Protein AF-A0A847WGE9-F1 (afdb_monomer)

Mean predicted aligned error: 14.13 Å

pLDDT: mean 73.67, std 16.22, range [32.75, 93.88]

Structure (mmCIF, N/CA/C/O backbone):
data_AF-A0A847WGE9-F1
#
_entry.id   AF-A0A847WGE9-F1
#
loop_
_atom_site.group_PDB
_atom_site.id
_atom_site.type_symbol
_atom_site.label_atom_id
_atom_site.label_alt_id
_atom_site.label_comp_id
_atom_site.label_asym_id
_atom_site.label_entity_id
_atom_site.label_seq_id
_atom_site.pdbx_PDB_ins_code
_atom_site.Cartn_x
_atom_site.Cartn_y
_atom_site.Cartn_z
_atom_site.occupancy
_atom_site.B_iso_or_equiv
_atom_site.auth_seq_id
_atom_site.auth_comp_id
_atom_site.auth_asym_id
_atom_site.auth_atom_id
_atom_site.pdbx_PDB_model_num
ATOM 1 N N . MET A 1 1 ? -26.917 14.094 33.010 1.00 34.62 1 MET A N 1
ATOM 2 C CA . MET A 1 1 ? -27.426 14.517 34.336 1.00 34.62 1 MET A CA 1
ATOM 3 C C . MET A 1 1 ? -27.766 13.307 35.226 1.00 34.62 1 MET A C 1
ATOM 5 O O . MET A 1 1 ? -28.797 13.301 35.874 1.00 34.62 1 MET A O 1
ATOM 9 N N . TRP A 1 2 ? -26.897 12.282 35.271 1.00 32.75 2 TRP A N 1
ATOM 10 C CA . TRP A 1 2 ? -27.102 11.028 36.033 1.00 32.75 2 TRP A CA 1
ATOM 11 C C . TRP A 1 2 ? -25.813 10.541 36.737 1.00 32.75 2 TRP A C 1
ATOM 13 O O . TRP A 1 2 ? -25.664 9.366 37.035 1.00 32.75 2 TRP A O 1
ATOM 23 N N . PHE A 1 3 ? -24.864 11.446 37.014 1.00 40.50 3 PHE A N 1
ATOM 24 C CA . PHE A 1 3 ? -23.544 11.103 37.576 1.00 40.50 3 PHE A CA 1
ATOM 25 C C . PHE A 1 3 ? -23.321 11.543 39.036 1.00 40.50 3 PHE A C 1
ATOM 27 O O . PHE A 1 3 ? -22.218 11.415 39.548 1.00 40.50 3 PHE A O 1
ATOM 34 N N . VAL A 1 4 ? -24.348 12.047 39.732 1.00 46.78 4 VAL A N 1
ATOM 35 C CA . VAL A 1 4 ? -24.177 12.672 41.065 1.00 46.78 4 VAL A CA 1
ATOM 36 C C . VAL A 1 4 ? -24.770 11.846 42.219 1.00 46.78 4 VAL A C 1
ATOM 38 O O . VAL A 1 4 ? -24.495 12.123 43.379 1.00 46.78 4 VAL A O 1
ATOM 41 N N . TYR A 1 5 ? -25.502 10.761 41.955 1.00 42.25 5 TYR A N 1
ATOM 42 C CA . TYR A 1 5 ? -26.147 9.991 43.033 1.00 42.25 5 TYR A CA 1
ATOM 43 C C . TYR A 1 5 ? -25.248 8.963 43.750 1.00 42.25 5 TYR A C 1
ATOM 45 O O . TYR A 1 5 ? -25.695 8.346 44.711 1.00 42.25 5 TYR A O 1
ATOM 53 N N . CYS A 1 6 ? -23.971 8.814 43.374 1.00 44.09 6 CYS A N 1
ATOM 54 C CA . CYS A 1 6 ? -23.029 7.908 44.058 1.00 44.09 6 CYS A CA 1
ATOM 55 C C . CYS A 1 6 ? -22.244 8.586 45.203 1.00 44.09 6 CYS A C 1
ATOM 57 O O . CYS A 1 6 ? -21.133 8.187 45.536 1.00 44.09 6 CYS A O 1
ATOM 59 N N . CYS A 1 7 ? -22.802 9.645 45.792 1.00 41.59 7 CYS A N 1
ATOM 60 C CA . CYS A 1 7 ? -22.262 10.274 46.996 1.00 41.59 7 CYS A CA 1
ATOM 61 C C . CYS A 1 7 ? -23.407 10.710 47.924 1.00 41.59 7 CYS A C 1
ATOM 63 O O . CYS A 1 7 ? -23.486 11.862 48.342 1.00 41.59 7 CYS A O 1
ATOM 65 N N . LEU A 1 8 ? -24.348 9.798 48.209 1.00 43.97 8 LEU A N 1
ATOM 66 C CA . LEU A 1 8 ? -25.274 9.990 49.325 1.00 43.97 8 LEU A CA 1
ATOM 67 C C . LEU A 1 8 ? -24.619 9.490 50.626 1.00 43.97 8 LEU A C 1
ATOM 69 O O . LEU A 1 8 ? -24.207 8.329 50.694 1.00 43.97 8 LEU A O 1
ATOM 73 N N . PRO A 1 9 ? -24.525 10.332 51.667 1.00 62.38 9 PRO A N 1
ATOM 74 C CA . PRO A 1 9 ? -23.943 9.962 52.945 1.00 62.38 9 PRO A CA 1
ATOM 75 C C . PRO A 1 9 ? -25.013 9.321 53.837 1.00 62.38 9 PRO A C 1
ATOM 77 O O . PRO A 1 9 ? -26.055 9.924 54.053 1.00 62.38 9 PRO A O 1
ATOM 80 N N . SER A 1 10 ? -24.752 8.137 54.401 1.00 48.19 10 SER A N 1
ATOM 81 C CA . SER A 1 10 ? -25.094 7.814 55.800 1.00 48.19 10 SER A CA 1
ATOM 82 C C . SER A 1 10 ? -24.648 6.392 56.169 1.00 48.19 10 SER A C 1
ATOM 84 O O . SER A 1 10 ? -25.167 5.402 55.659 1.00 48.19 10 SER A O 1
ATOM 86 N N . ARG A 1 11 ? -23.641 6.331 57.052 1.00 53.12 11 ARG A N 1
ATOM 87 C CA . ARG A 1 11 ? -23.425 5.349 58.133 1.00 53.12 11 ARG A CA 1
ATOM 88 C C . ARG A 1 11 ? -24.280 4.062 58.075 1.00 53.12 11 ARG A C 1
ATOM 90 O O . ARG A 1 11 ? -25.406 4.121 58.542 1.00 53.12 11 ARG A O 1
ATOM 97 N N . ALA A 1 12 ? -23.729 2.916 57.632 1.00 52.50 12 ALA A N 1
ATOM 98 C CA . ALA A 1 12 ? -24.041 1.565 58.181 1.00 52.50 12 ALA A CA 1
ATOM 99 C C . ALA A 1 12 ? -23.457 0.349 57.409 1.00 52.50 12 ALA A C 1
ATOM 101 O O . ALA A 1 12 ? -23.959 -0.760 57.566 1.00 52.50 12 ALA A O 1
ATOM 102 N N . TYR A 1 13 ? -22.401 0.474 56.595 1.00 53.75 13 TYR A N 1
ATOM 103 C CA . TYR A 1 13 ? -21.903 -0.683 55.815 1.00 53.75 13 TYR A CA 1
ATOM 104 C C . TYR A 1 13 ? -20.373 -0.764 55.787 1.00 53.75 13 TYR A C 1
ATOM 106 O O . TYR A 1 13 ? -19.748 -0.963 54.749 1.00 53.75 13 TYR A O 1
ATOM 114 N N . GLY A 1 14 ? -19.743 -0.599 56.951 1.00 49.53 14 GLY A N 1
ATOM 115 C CA . GLY A 1 14 ? -18.355 -1.015 57.124 1.00 49.53 14 GLY A CA 1
ATOM 116 C C . GLY A 1 14 ? -18.264 -2.539 57.012 1.00 49.53 14 GLY A C 1
ATOM 117 O O . GLY A 1 14 ? -19.048 -3.243 57.637 1.00 49.53 14 GLY A O 1
ATOM 118 N N . LEU A 1 15 ? -17.281 -3.028 56.252 1.00 54.56 15 LEU A N 1
ATOM 119 C CA . LEU A 1 15 ? -16.762 -4.409 56.231 1.00 54.56 15 LEU A CA 1
ATOM 120 C C . LEU A 1 15 ? -17.293 -5.398 55.176 1.00 54.56 15 LEU A C 1
ATOM 122 O O . LEU A 1 15 ? -16.688 -6.459 55.043 1.00 54.56 15 LEU A O 1
ATOM 126 N N . LYS A 1 16 ? -18.310 -5.089 54.355 1.00 48.12 16 LYS A N 1
ATOM 127 C CA . LYS A 1 16 ? -18.747 -6.015 53.272 1.00 48.12 16 LYS A CA 1
ATOM 128 C C . LYS A 1 16 ? -18.348 -5.636 51.845 1.00 48.12 16 LYS A C 1
ATOM 130 O O . LYS A 1 16 ? -18.595 -6.417 50.936 1.00 48.12 16 LYS A O 1
ATOM 135 N N . THR A 1 17 ? -17.693 -4.502 51.633 1.00 43.50 17 THR A N 1
ATOM 136 C CA . THR A 1 17 ? -17.291 -4.064 50.282 1.00 43.50 17 THR A CA 1
ATOM 137 C C . THR A 1 17 ? -15.825 -4.349 49.952 1.00 43.50 17 THR A C 1
ATOM 139 O O . THR A 1 17 ? -15.445 -4.333 48.785 1.00 43.50 17 THR A O 1
ATOM 142 N N . ALA A 1 18 ? -14.998 -4.677 50.951 1.00 50.50 18 ALA A N 1
ATOM 143 C CA . ALA A 1 18 ? -13.552 -4.811 50.767 1.00 50.50 18 ALA A CA 1
ATOM 144 C C . ALA A 1 18 ? -13.120 -6.081 50.006 1.00 50.50 18 ALA A C 1
ATOM 146 O O . ALA A 1 18 ? -12.036 -6.093 49.435 1.00 50.50 18 ALA A O 1
ATOM 147 N N . LYS A 1 19 ? -13.953 -7.133 49.938 1.00 47.84 19 LYS A N 1
ATOM 148 C CA . LYS A 1 19 ? -13.591 -8.391 49.249 1.00 47.84 19 LYS A CA 1
ATOM 149 C C . LYS A 1 19 ? -13.872 -8.420 47.746 1.00 47.84 19 LYS A C 1
ATOM 151 O O . LYS A 1 19 ? -13.469 -9.364 47.080 1.00 47.84 19 LYS A O 1
ATOM 156 N N . THR A 1 20 ? -14.523 -7.401 47.196 1.00 46.53 20 THR A N 1
ATOM 157 C CA . THR A 1 20 ? -14.719 -7.273 45.739 1.00 46.53 20 THR A CA 1
ATOM 158 C C . THR A 1 20 ? -13.671 -6.385 45.064 1.00 46.53 20 THR A C 1
ATOM 160 O O . THR A 1 20 ? -13.583 -6.387 43.842 1.00 46.53 20 THR A O 1
ATOM 163 N N . CYS A 1 21 ? -12.831 -5.682 45.833 1.00 51.12 21 CYS A N 1
ATOM 164 C CA . CYS A 1 21 ? -11.781 -4.798 45.307 1.00 51.12 2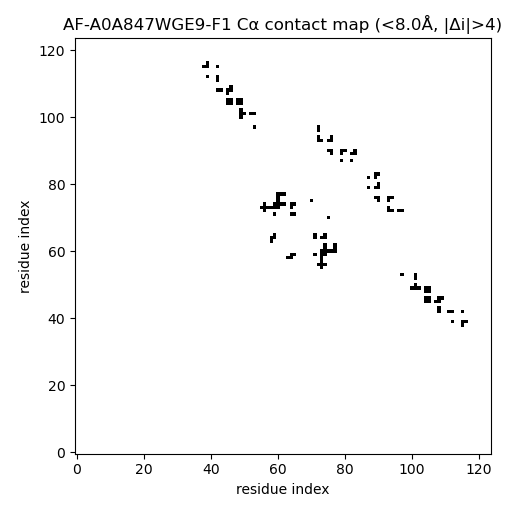1 CYS A CA 1
ATOM 165 C C . CYS A 1 21 ? -10.429 -5.492 45.070 1.00 51.12 21 CYS A C 1
ATOM 167 O O . CYS A 1 21 ? -9.450 -4.823 44.756 1.00 51.12 21 CYS A O 1
ATOM 169 N N . GLU A 1 22 ? -10.360 -6.817 45.212 1.00 51.53 22 GLU A N 1
AT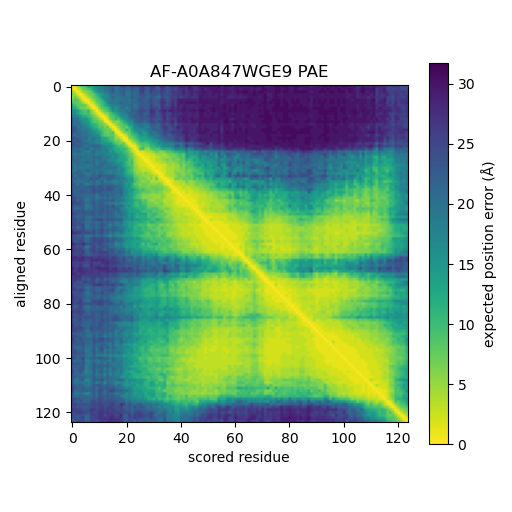OM 170 C CA . GLU A 1 22 ? -9.138 -7.604 44.989 1.00 51.53 22 GLU A CA 1
ATOM 171 C C . GLU A 1 22 ? -9.117 -8.280 43.608 1.00 51.53 22 GLU A C 1
ATOM 173 O O . GLU A 1 22 ? -8.326 -9.175 43.333 1.00 51.53 22 GLU A O 1
ATOM 178 N N . THR A 1 23 ? -9.998 -7.853 42.701 1.00 54.66 23 THR A N 1
ATOM 179 C CA . THR A 1 23 ? -9.882 -8.177 41.278 1.00 54.66 23 THR A CA 1
ATOM 180 C C . THR A 1 23 ? -9.323 -6.954 40.577 1.00 54.66 23 THR A C 1
ATOM 182 O O . THR A 1 23 ? -9.930 -5.888 40.616 1.00 54.66 23 THR A O 1
ATOM 185 N N . SER A 1 24 ? -8.137 -7.112 39.986 1.00 59.09 24 SER A N 1
ATOM 186 C CA . SER A 1 24 ? -7.354 -6.068 39.322 1.00 59.09 24 SER A CA 1
ATOM 187 C C . SER A 1 24 ? -8.243 -5.072 38.567 1.00 59.09 24 SER A C 1
ATOM 189 O O . SER A 1 24 ? -8.747 -5.360 37.481 1.00 59.09 24 SER A O 1
ATOM 191 N N . TYR A 1 25 ? -8.424 -3.878 39.142 1.00 60.31 25 TYR A N 1
ATOM 192 C CA . TYR A 1 25 ? -9.111 -2.758 38.492 1.00 60.31 25 TYR A CA 1
ATOM 193 C C . TYR A 1 25 ? -8.508 -2.480 37.112 1.00 60.31 25 TYR A C 1
ATOM 195 O O . TYR A 1 25 ? -9.230 -2.184 36.164 1.00 60.31 25 TYR A O 1
ATOM 203 N N . CYS A 1 26 ? -7.192 -2.675 36.979 1.00 62.91 26 CYS A N 1
ATOM 204 C CA . CYS A 1 26 ? -6.479 -2.578 35.716 1.00 62.91 26 CYS A CA 1
ATOM 205 C C . CYS A 1 26 ? -6.980 -3.612 34.693 1.00 62.91 26 CYS A C 1
ATOM 207 O O . CYS A 1 26 ? -7.190 -3.262 33.543 1.00 62.91 26 CYS A O 1
ATOM 209 N N . PHE A 1 27 ? -7.272 -4.853 35.098 1.00 71.00 27 PHE A N 1
ATOM 210 C CA . PHE A 1 27 ? -7.797 -5.894 34.204 1.00 71.00 27 PHE A CA 1
ATOM 211 C C . PHE A 1 27 ? -9.228 -5.604 33.727 1.00 71.00 27 PHE A C 1
ATOM 213 O O . PHE A 1 27 ? -9.553 -5.841 32.565 1.00 71.00 27 PHE A O 1
ATOM 220 N N . ILE A 1 28 ? -10.080 -5.052 34.595 1.00 69.81 28 ILE A N 1
ATOM 221 C CA . ILE A 1 28 ? -11.460 -4.680 34.241 1.00 69.81 28 ILE A CA 1
ATOM 222 C C . ILE A 1 28 ? -11.454 -3.475 33.294 1.00 69.81 28 ILE A C 1
ATOM 224 O O . ILE A 1 28 ? -12.121 -3.516 32.263 1.00 69.81 28 ILE A O 1
ATOM 228 N N . ILE A 1 29 ? -10.660 -2.445 33.604 1.00 70.69 29 ILE A N 1
ATOM 229 C CA . ILE A 1 29 ? -10.495 -1.246 32.772 1.00 70.69 29 ILE A CA 1
ATOM 230 C C . ILE A 1 29 ? -9.867 -1.613 31.425 1.00 70.69 29 ILE A C 1
ATOM 232 O O . ILE A 1 29 ? -10.409 -1.237 30.388 1.00 70.69 29 ILE A O 1
ATOM 236 N N . LEU A 1 30 ? -8.788 -2.403 31.416 1.00 74.38 30 LEU A N 1
ATOM 237 C CA . LEU A 1 30 ? -8.157 -2.877 30.186 1.00 74.38 30 LEU A CA 1
ATOM 238 C C . LEU A 1 30 ? -9.138 -3.691 29.356 1.00 74.38 30 LEU A C 1
ATOM 240 O O . LEU A 1 30 ? -9.244 -3.428 28.171 1.00 74.38 30 LEU A O 1
ATOM 244 N N . ARG A 1 31 ? -9.909 -4.615 29.939 1.00 71.88 31 ARG A N 1
ATOM 245 C CA . ARG A 1 31 ? -10.890 -5.409 29.186 1.00 71.88 31 ARG A CA 1
ATOM 246 C C . ARG A 1 31 ? -12.034 -4.559 28.635 1.00 71.88 31 ARG A C 1
ATOM 248 O O . ARG A 1 31 ? -12.447 -4.796 27.503 1.00 71.88 31 ARG A O 1
ATOM 255 N N . HIS A 1 32 ? -12.535 -3.580 29.391 1.00 68.44 32 HIS A N 1
ATOM 256 C CA . HIS A 1 32 ? -13.601 -2.687 28.924 1.00 68.44 32 HIS A CA 1
ATOM 257 C C . HIS A 1 32 ? -13.115 -1.747 27.815 1.00 68.44 32 HIS A C 1
ATOM 259 O O . HIS A 1 32 ? -13.800 -1.584 26.810 1.00 68.44 32 HIS A O 1
ATOM 265 N N . ILE A 1 33 ? -11.921 -1.170 27.968 1.00 67.00 33 ILE A N 1
ATOM 266 C CA . ILE A 1 33 ? -11.327 -0.275 26.971 1.00 67.00 33 ILE A CA 1
ATOM 267 C C . ILE A 1 33 ? -10.882 -1.065 25.735 1.00 67.00 33 ILE A C 1
ATOM 269 O O . ILE A 1 33 ? -11.209 -0.661 24.624 1.00 67.00 33 ILE A O 1
ATOM 273 N N . LEU A 1 34 ? -10.218 -2.215 25.906 1.00 65.00 34 LEU A N 1
ATOM 274 C CA . LEU A 1 34 ? -9.825 -3.095 24.800 1.00 65.00 34 LEU A CA 1
ATOM 275 C C . LEU A 1 34 ? -11.052 -3.533 24.007 1.00 65.00 34 LEU A C 1
ATOM 277 O O . LEU A 1 34 ? -11.095 -3.304 22.809 1.00 65.00 34 LEU A O 1
ATOM 281 N N . THR A 1 35 ? -12.083 -4.085 24.649 1.00 63.88 35 THR A N 1
ATOM 282 C CA . THR A 1 35 ? -13.268 -4.586 23.922 1.00 63.88 35 THR A CA 1
ATOM 283 C C . THR A 1 35 ? -13.979 -3.475 23.140 1.00 63.88 35 THR A C 1
ATOM 285 O O . THR A 1 35 ? -14.531 -3.738 22.079 1.00 63.88 35 THR A O 1
ATOM 288 N N . ASN A 1 36 ? -13.923 -2.229 23.620 1.00 67.81 36 ASN A N 1
ATOM 289 C CA . ASN A 1 36 ? -14.568 -1.091 22.964 1.00 67.81 36 ASN A CA 1
ATOM 290 C C . ASN A 1 36 ? -13.689 -0.437 21.875 1.00 67.81 36 ASN A C 1
ATOM 292 O O . ASN A 1 36 ? -14.209 0.144 20.927 1.00 67.81 36 ASN A O 1
ATOM 296 N N . MET A 1 37 ? -12.357 -0.537 21.977 1.00 72.00 37 MET A N 1
ATOM 297 C CA . MET A 1 37 ? -11.422 0.035 20.995 1.00 72.00 37 MET A CA 1
ATOM 298 C C . MET A 1 37 ? -10.931 -0.964 19.939 1.00 72.00 37 MET A C 1
ATOM 300 O O . MET A 1 37 ? -10.454 -0.534 18.894 1.00 72.00 37 MET A O 1
ATOM 304 N N . ILE A 1 38 ? -11.058 -2.277 20.163 1.00 74.12 38 ILE A N 1
ATOM 305 C CA . ILE A 1 38 ? -10.607 -3.308 19.212 1.00 74.12 38 ILE A CA 1
ATOM 306 C C . ILE A 1 38 ? -11.306 -3.164 17.851 1.00 74.12 38 ILE A C 1
ATOM 308 O O . ILE A 1 38 ? -10.627 -3.275 16.834 1.00 74.12 38 ILE A O 1
ATOM 312 N N . SER A 1 39 ? -12.611 -2.854 17.815 1.00 71.88 39 SER A N 1
ATOM 313 C CA . SER A 1 39 ? -13.335 -2.624 16.550 1.00 71.88 39 SER A CA 1
ATOM 314 C C . SER A 1 39 ? -12.702 -1.514 15.699 1.00 71.88 39 SER A C 1
ATOM 316 O O . SER A 1 39 ? -12.248 -1.812 14.595 1.00 71.88 39 SER A O 1
ATOM 318 N N . PRO A 1 40 ? -12.606 -0.255 16.172 1.00 75.12 40 PRO A N 1
ATOM 319 C CA . PRO A 1 40 ? -12.010 0.814 15.372 1.00 75.12 40 PRO A CA 1
ATOM 320 C C . PRO A 1 40 ? -10.500 0.635 15.143 1.00 75.12 40 PRO A C 1
ATOM 322 O O . PRO A 1 40 ? -10.003 1.032 14.092 1.00 75.12 40 PRO A O 1
ATOM 325 N N . ILE A 1 41 ? -9.761 0.015 16.071 1.00 79.25 41 ILE A N 1
ATOM 326 C CA . ILE A 1 41 ? -8.323 -0.258 15.895 1.00 79.25 41 ILE A CA 1
ATOM 327 C C . ILE A 1 41 ? -8.076 -1.271 14.775 1.00 79.25 41 ILE A C 1
ATOM 329 O O . ILE A 1 41 ? -7.156 -1.069 13.988 1.00 79.25 41 ILE A O 1
ATOM 333 N N . LEU A 1 42 ? -8.879 -2.334 14.673 1.00 75.88 42 LEU A N 1
ATOM 334 C CA . LEU A 1 42 ? -8.743 -3.317 13.593 1.00 75.88 42 LEU A CA 1
ATOM 335 C C . LEU A 1 42 ? -9.001 -2.686 12.225 1.00 75.88 42 LEU A C 1
ATOM 337 O O . LEU A 1 42 ? -8.241 -2.923 11.291 1.00 75.88 42 LEU A O 1
ATOM 341 N N . VAL A 1 43 ? -10.016 -1.827 12.128 1.00 74.81 43 VAL A N 1
ATOM 342 C CA . VAL A 1 43 ? -10.309 -1.064 10.908 1.00 74.81 43 VAL A CA 1
ATOM 343 C C . VAL A 1 43 ? -9.136 -0.153 10.537 1.00 74.81 43 VAL A C 1
ATOM 345 O O . VAL A 1 43 ? -8.636 -0.205 9.413 1.00 74.81 43 VAL A O 1
ATOM 348 N N . LEU A 1 44 ? -8.649 0.650 11.487 1.00 78.44 44 LEU A N 1
ATOM 349 C CA . LEU A 1 44 ? -7.505 1.538 11.264 1.00 78.44 44 LEU A CA 1
ATOM 350 C C . LEU A 1 44 ? -6.254 0.754 10.854 1.00 78.44 44 LEU A C 1
ATOM 352 O O . LEU A 1 44 ? -5.546 1.173 9.943 1.00 78.44 44 LEU A O 1
ATOM 356 N N . ALA A 1 45 ? -6.016 -0.404 11.471 1.00 79.81 45 ALA A N 1
ATOM 357 C CA . ALA A 1 45 ? -4.914 -1.281 11.106 1.00 79.81 45 ALA A CA 1
ATOM 358 C C . ALA A 1 45 ? -5.052 -1.800 9.668 1.00 79.81 45 ALA A C 1
ATOM 360 O O . ALA A 1 45 ? -4.062 -1.808 8.945 1.00 79.81 45 ALA A O 1
ATOM 361 N N . THR A 1 46 ? -6.257 -2.180 9.223 1.00 78.00 46 THR A N 1
ATOM 362 C CA . THR A 1 46 ? -6.480 -2.628 7.834 1.00 78.00 46 THR A CA 1
ATOM 363 C C . THR A 1 46 ? -6.264 -1.520 6.808 1.00 78.00 46 THR A C 1
ATOM 365 O O . THR A 1 46 ? -5.674 -1.776 5.761 1.00 78.00 46 THR A O 1
ATOM 368 N N . LEU A 1 47 ? -6.654 -0.285 7.129 1.00 77.81 47 LEU A N 1
ATOM 369 C CA . LEU A 1 47 ? -6.403 0.881 6.279 1.00 77.81 47 LEU A CA 1
ATOM 370 C C . LEU A 1 47 ? -4.903 1.213 6.186 1.00 77.81 47 LEU A C 1
ATOM 372 O O . LEU A 1 47 ? -4.420 1.644 5.141 1.00 77.81 47 LEU A O 1
ATOM 376 N N . ASP A 1 48 ? -4.137 0.967 7.250 1.00 83.38 48 ASP A N 1
ATOM 377 C CA . ASP A 1 48 ? -2.693 1.233 7.265 1.00 83.38 48 ASP A CA 1
ATOM 378 C C . ASP A 1 48 ? -1.877 0.209 6.449 1.00 83.38 48 ASP A C 1
ATOM 380 O O . ASP A 1 48 ? -0.766 0.505 6.002 1.00 83.38 48 ASP A O 1
ATOM 384 N N . VAL A 1 49 ? -2.437 -0.974 6.161 1.00 86.06 49 VAL A N 1
ATOM 385 C CA . VAL A 1 49 ? -1.770 -2.017 5.355 1.00 86.06 49 VAL A CA 1
ATOM 386 C C . VAL A 1 49 ? -1.349 -1.487 3.982 1.00 86.06 49 VAL A C 1
ATOM 388 O O . VAL A 1 49 ? -0.222 -1.739 3.553 1.00 86.06 49 VAL A O 1
ATOM 391 N N . GLY A 1 50 ? -2.201 -0.709 3.306 1.00 85.06 50 GLY A N 1
ATOM 392 C CA . GLY A 1 50 ? -1.868 -0.119 2.004 1.00 85.06 50 GLY A CA 1
ATOM 393 C C . GLY A 1 50 ? -0.633 0.789 2.073 1.00 85.06 50 GLY A C 1
ATOM 394 O O . GLY A 1 50 ? 0.269 0.697 1.236 1.00 85.06 50 GLY A O 1
ATOM 395 N N . SER A 1 51 ? -0.542 1.605 3.126 1.00 84.56 51 SER A N 1
ATOM 396 C CA . SER A 1 51 ? 0.605 2.483 3.386 1.00 84.56 51 SER A CA 1
ATOM 397 C C . SER A 1 51 ? 1.880 1.697 3.693 1.00 84.56 51 SER A C 1
ATOM 399 O O . SER A 1 51 ? 2.962 2.066 3.228 1.00 84.56 51 SER A O 1
ATOM 401 N N . ILE A 1 52 ? 1.773 0.604 4.451 1.00 89.69 52 ILE A N 1
ATOM 402 C CA . ILE A 1 52 ? 2.902 -0.283 4.763 1.00 89.69 52 ILE A CA 1
ATOM 403 C C . ILE A 1 52 ? 3.438 -0.942 3.487 1.00 89.69 52 ILE A C 1
ATOM 405 O O . ILE A 1 52 ? 4.651 -0.941 3.270 1.00 89.69 52 ILE A O 1
ATOM 409 N N . ILE A 1 53 ? 2.558 -1.428 2.606 1.00 88.31 53 ILE A N 1
ATOM 410 C CA . ILE A 1 53 ? 2.947 -2.027 1.319 1.00 88.31 53 ILE A CA 1
ATOM 411 C C . ILE A 1 53 ? 3.734 -1.022 0.470 1.00 88.31 53 ILE A C 1
ATOM 413 O O . ILE A 1 53 ? 4.802 -1.364 -0.038 1.00 88.31 53 ILE A O 1
ATOM 417 N N . LEU A 1 54 ? 3.267 0.228 0.363 1.00 88.75 54 LEU A N 1
ATOM 418 C CA . LEU A 1 54 ? 3.990 1.285 -0.359 1.00 88.75 54 LEU A CA 1
ATOM 419 C C . LEU A 1 54 ? 5.379 1.547 0.231 1.00 88.75 54 LEU A C 1
ATOM 421 O O . LEU A 1 54 ? 6.348 1.695 -0.512 1.00 88.75 54 LEU A O 1
ATOM 425 N N . ARG A 1 55 ? 5.490 1.596 1.563 1.00 89.69 55 ARG A N 1
ATOM 426 C CA . ARG A 1 55 ? 6.770 1.825 2.253 1.00 89.69 55 ARG A CA 1
ATOM 427 C C . ARG A 1 55 ? 7.762 0.695 1.992 1.00 89.69 55 ARG A C 1
ATOM 429 O O . ARG A 1 55 ? 8.925 0.969 1.702 1.00 89.69 55 ARG A O 1
ATOM 436 N N . ILE A 1 56 ? 7.304 -0.554 2.052 1.00 89.75 56 ILE A N 1
ATOM 437 C CA . ILE A 1 56 ? 8.131 -1.734 1.767 1.00 89.75 56 ILE A CA 1
ATOM 438 C C . ILE A 1 56 ? 8.543 -1.745 0.292 1.00 89.75 56 ILE A C 1
ATOM 440 O O . ILE A 1 56 ? 9.723 -1.901 -0.017 1.00 89.75 56 ILE A O 1
ATOM 444 N N . ALA A 1 57 ? 7.607 -1.506 -0.630 1.00 88.31 57 ALA A N 1
ATOM 445 C CA . ALA A 1 57 ? 7.906 -1.398 -2.056 1.00 88.31 57 ALA A CA 1
ATOM 446 C C . ALA A 1 57 ? 8.948 -0.299 -2.339 1.00 88.31 57 ALA A C 1
ATOM 448 O O . ALA A 1 57 ? 9.866 -0.504 -3.129 1.00 88.31 57 ALA A O 1
ATOM 449 N N . GLY A 1 58 ? 8.864 0.836 -1.638 1.00 88.00 58 GLY A N 1
ATOM 450 C CA . GLY A 1 58 ? 9.863 1.902 -1.698 1.00 88.00 58 GLY A CA 1
ATOM 451 C C . GLY A 1 58 ? 11.238 1.474 -1.173 1.00 88.00 58 GLY A C 1
ATOM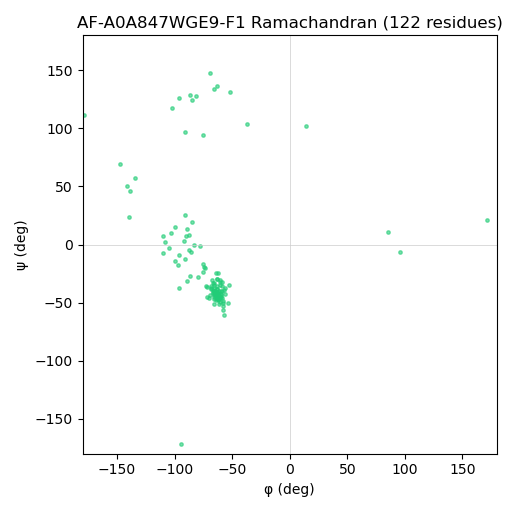 452 O O . GLY A 1 58 ? 12.244 1.716 -1.836 1.00 88.00 58 GLY A O 1
ATOM 453 N N . MET A 1 59 ? 11.305 0.797 -0.021 1.00 89.00 59 MET A N 1
ATOM 454 C CA . MET A 1 59 ? 12.573 0.270 0.513 1.00 89.00 59 MET A CA 1
ATOM 455 C C . MET A 1 59 ? 13.221 -0.751 -0.430 1.00 89.00 59 MET A C 1
ATOM 457 O O . MET A 1 59 ? 14.421 -0.677 -0.697 1.00 89.00 59 MET A O 1
ATOM 461 N N . THR A 1 60 ? 12.434 -1.680 -0.969 1.00 86.44 60 THR A N 1
ATOM 462 C CA . THR A 1 60 ? 12.923 -2.713 -1.896 1.00 86.44 60 THR A CA 1
ATOM 463 C C . THR A 1 60 ? 13.359 -2.122 -3.242 1.00 86.44 60 THR A C 1
ATOM 465 O O . THR A 1 60 ? 14.393 -2.515 -3.777 1.00 86.44 60 THR A O 1
ATOM 468 N N . PHE A 1 61 ? 12.677 -1.083 -3.735 1.00 85.75 61 PHE A N 1
ATOM 469 C CA . PHE A 1 61 ? 13.092 -0.304 -4.912 1.00 85.75 61 PHE A CA 1
ATOM 470 C C . PHE A 1 61 ? 14.426 0.440 -4.732 1.00 85.75 61 PHE A C 1
ATOM 472 O O . PHE A 1 61 ? 15.164 0.655 -5.704 1.00 85.75 61 PHE A O 1
ATOM 479 N N . LEU A 1 62 ? 14.754 0.831 -3.498 1.00 87.25 62 LEU A N 1
ATOM 480 C CA . LEU A 1 62 ? 16.059 1.395 -3.142 1.00 87.25 62 LEU A CA 1
ATOM 481 C C . LEU A 1 62 ? 17.157 0.324 -3.002 1.00 87.25 62 LEU A C 1
ATOM 483 O O . LEU A 1 62 ? 18.309 0.673 -2.761 1.00 87.25 62 LEU A O 1
ATOM 487 N N . GLY A 1 63 ? 16.832 -0.962 -3.177 1.00 79.75 63 GLY A N 1
ATOM 488 C CA . GLY A 1 63 ? 17.785 -2.071 -3.078 1.00 79.75 63 GLY A CA 1
ATOM 489 C C . GLY A 1 63 ? 17.997 -2.595 -1.655 1.00 79.75 63 GLY A C 1
ATOM 490 O O . GLY A 1 63 ? 18.895 -3.400 -1.437 1.00 79.75 63 GLY A O 1
ATOM 491 N N . LEU A 1 64 ? 17.166 -2.171 -0.695 1.00 81.38 64 LEU A N 1
ATOM 492 C CA . LEU A 1 64 ? 17.163 -2.678 0.687 1.00 81.38 64 LEU A CA 1
ATOM 493 C C . LEU A 1 64 ? 16.226 -3.893 0.864 1.00 81.38 64 LEU A C 1
ATOM 495 O O . LEU A 1 64 ? 15.875 -4.242 1.989 1.00 81.38 64 LEU A O 1
ATOM 499 N N . GLY A 1 65 ? 15.776 -4.486 -0.247 1.00 74.31 65 GLY A N 1
ATOM 500 C CA . GLY A 1 65 ? 14.855 -5.625 -0.301 1.00 74.31 65 GLY A CA 1
ATOM 501 C C . GLY A 1 65 ? 15.543 -6.979 -0.411 1.00 74.31 65 GLY A C 1
ATOM 502 O O . GLY A 1 65 ? 16.769 -7.079 -0.304 1.00 74.31 65 GLY A O 1
ATOM 503 N N . ALA A 1 66 ? 14.756 -8.032 -0.632 1.00 70.69 66 ALA A N 1
ATOM 504 C CA . ALA A 1 66 ? 15.313 -9.358 -0.848 1.00 70.69 66 ALA A CA 1
ATOM 505 C C . ALA A 1 66 ? 16.161 -9.375 -2.128 1.00 70.69 66 ALA A C 1
ATOM 507 O O . ALA A 1 66 ? 15.787 -8.827 -3.164 1.00 70.69 66 ALA A O 1
ATOM 508 N N . GLN A 1 67 ? 17.326 -10.016 -2.048 1.00 66.56 67 GLN A N 1
ATOM 509 C CA . GLN A 1 67 ? 18.179 -10.232 -3.212 1.00 66.56 67 GLN A CA 1
ATOM 510 C C . GLN A 1 67 ? 17.515 -11.242 -4.174 1.00 66.56 67 GLN A C 1
ATOM 512 O O . GLN A 1 67 ? 16.832 -12.164 -3.705 1.00 66.56 67 GLN A O 1
ATOM 517 N N . PRO A 1 68 ? 17.722 -11.118 -5.502 1.00 61.22 68 PRO A N 1
ATOM 518 C CA . PRO A 1 68 ? 17.299 -12.143 -6.465 1.00 61.22 68 PRO A CA 1
ATOM 519 C C . PRO A 1 68 ? 17.851 -13.509 -6.012 1.00 61.22 68 PRO A C 1
ATOM 521 O O . PRO A 1 68 ? 19.017 -13.570 -5.614 1.00 61.22 68 PRO A O 1
ATOM 524 N N . PRO A 1 69 ? 17.045 -14.594 -5.951 1.00 69.50 69 PRO A N 1
ATOM 525 C CA . PRO A 1 69 ? 16.129 -15.095 -6.990 1.00 69.50 69 PRO A CA 1
ATOM 526 C C . PRO A 1 69 ? 14.623 -14.917 -6.720 1.00 69.50 69 PRO A C 1
ATOM 528 O O . PRO A 1 69 ? 13.804 -15.386 -7.511 1.00 69.50 69 PRO A O 1
ATOM 531 N N . ASN A 1 70 ? 14.239 -14.285 -5.608 1.00 76.75 70 ASN A N 1
ATOM 532 C CA . ASN A 1 70 ? 12.828 -14.103 -5.273 1.00 76.75 70 ASN A CA 1
ATOM 533 C C . ASN A 1 70 ? 12.245 -12.906 -6.045 1.00 76.75 70 ASN A C 1
ATOM 535 O O . ASN A 1 70 ? 12.815 -11.816 -5.979 1.00 76.75 70 ASN A O 1
ATOM 539 N N . PRO A 1 71 ? 11.122 -13.068 -6.770 1.00 74.25 71 PRO A N 1
ATOM 540 C CA . PRO A 1 71 ? 10.512 -11.970 -7.509 1.00 74.25 71 PRO A CA 1
ATOM 541 C C . PRO A 1 71 ? 9.788 -11.010 -6.551 1.00 74.25 71 PRO A C 1
ATOM 543 O O . PRO A 1 71 ? 8.625 -11.217 -6.207 1.00 74.25 71 PRO A O 1
ATOM 546 N N . GLU A 1 72 ? 10.467 -9.943 -6.127 1.00 86.62 72 GLU A N 1
ATOM 547 C CA . GLU A 1 72 ? 9.854 -8.835 -5.385 1.00 86.62 72 GLU A CA 1
ATOM 548 C C . GLU A 1 72 ? 9.478 -7.683 -6.326 1.00 86.62 72 GLU A C 1
ATOM 550 O O . GLU A 1 72 ? 10.330 -7.152 -7.035 1.00 86.62 72 GLU A O 1
ATOM 555 N N . TRP A 1 73 ? 8.217 -7.231 -6.309 1.00 88.12 73 TRP A N 1
ATOM 556 C CA . TRP A 1 73 ? 7.732 -6.193 -7.235 1.00 88.12 73 TRP A CA 1
ATOM 557 C C . TRP A 1 73 ? 8.502 -4.864 -7.141 1.00 88.12 73 TRP A C 1
ATOM 559 O O . TRP A 1 73 ? 8.732 -4.220 -8.163 1.00 88.12 73 TRP A O 1
ATOM 569 N N . G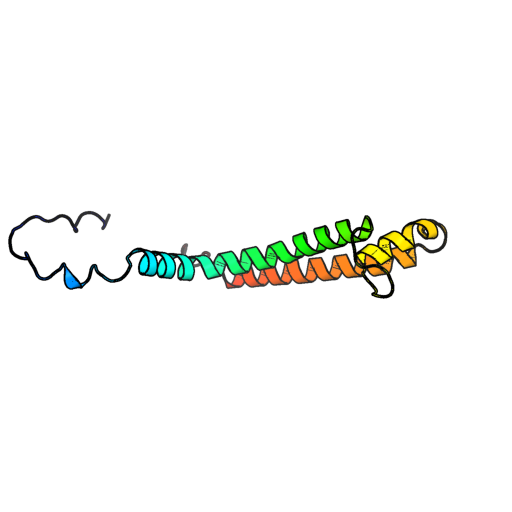LY A 1 74 ? 8.937 -4.456 -5.945 1.00 87.62 74 GLY A N 1
ATOM 570 C CA . GLY A 1 74 ? 9.746 -3.243 -5.773 1.00 87.62 74 GLY A CA 1
ATOM 571 C C . GLY A 1 74 ? 11.178 -3.388 -6.300 1.00 87.62 74 GLY A C 1
ATOM 572 O O . GLY A 1 74 ? 11.695 -2.460 -6.923 1.00 87.62 74 GLY A O 1
ATOM 573 N N . ALA A 1 75 ? 11.791 -4.566 -6.154 1.00 87.12 75 ALA A N 1
ATOM 574 C CA . ALA A 1 75 ? 13.083 -4.871 -6.770 1.00 87.12 75 ALA A CA 1
ATOM 575 C C . ALA A 1 75 ? 12.967 -4.966 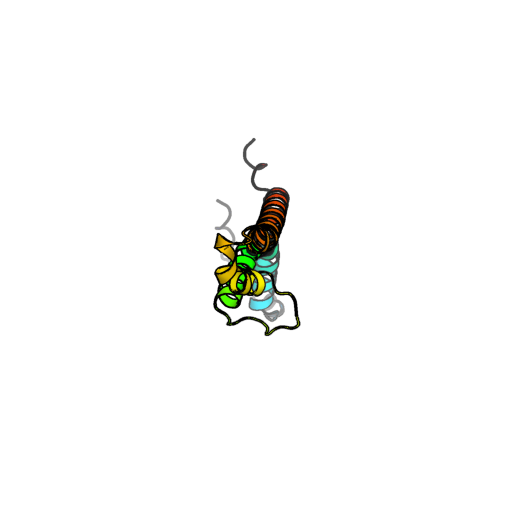-8.305 1.00 87.12 75 ALA A C 1
ATOM 577 O O . ALA A 1 75 ? 13.798 -4.414 -9.018 1.00 87.12 75 ALA A O 1
ATOM 578 N N . MET A 1 76 ? 11.875 -5.530 -8.834 1.00 88.19 76 MET A N 1
ATOM 579 C CA . MET A 1 76 ? 11.607 -5.558 -10.282 1.00 88.19 76 MET A CA 1
ATOM 580 C C . MET A 1 76 ? 11.489 -4.150 -10.888 1.00 88.19 76 MET A C 1
ATOM 582 O O . MET A 1 76 ? 11.922 -3.917 -12.016 1.00 88.19 76 MET A O 1
ATOM 586 N N . LEU A 1 77 ? 10.934 -3.187 -10.140 1.00 88.12 77 LEU A N 1
ATOM 587 C CA . LEU A 1 77 ? 10.915 -1.779 -10.549 1.00 88.12 77 LEU A CA 1
ATOM 588 C C . LEU A 1 77 ? 12.325 -1.170 -10.601 1.00 88.12 77 LEU A C 1
ATOM 590 O O . LEU A 1 77 ? 12.584 -0.330 -11.460 1.00 88.12 77 LEU A O 1
ATOM 594 N N . ASN A 1 78 ? 13.228 -1.577 -9.704 1.00 88.12 78 ASN A N 1
ATOM 595 C CA . ASN A 1 78 ? 14.635 -1.171 -9.737 1.00 88.12 78 ASN A CA 1
ATOM 596 C C . ASN A 1 78 ? 15.335 -1.739 -10.980 1.00 88.12 78 ASN A C 1
ATOM 598 O O . ASN A 1 78 ? 15.904 -0.974 -11.762 1.00 88.12 78 ASN A O 1
ATOM 602 N N . ASP A 1 79 ? 15.204 -3.045 -11.204 1.00 85.81 79 ASP A N 1
ATOM 603 C CA . ASP A 1 79 ? 15.824 -3.748 -12.332 1.00 85.81 79 ASP A CA 1
ATOM 604 C C . ASP A 1 79 ? 15.305 -3.248 -13.690 1.00 85.81 79 ASP A C 1
ATOM 606 O O . ASP A 1 79 ? 16.035 -3.237 -14.682 1.00 85.81 79 ASP A O 1
ATOM 610 N N . GLY A 1 80 ? 14.055 -2.775 -13.739 1.00 85.81 80 GLY A N 1
ATOM 611 C CA . GLY A 1 80 ? 13.436 -2.182 -14.924 1.00 85.81 80 GLY A CA 1
ATOM 612 C C . GLY A 1 80 ? 13.903 -0.758 -15.264 1.00 85.81 80 GLY A C 1
ATOM 613 O O . GLY A 1 80 ? 13.706 -0.326 -16.403 1.00 85.81 80 GLY A O 1
ATOM 614 N N . ARG A 1 81 ? 14.545 -0.020 -14.340 1.00 85.31 81 ARG A N 1
ATOM 615 C CA . ARG A 1 81 ? 15.011 1.369 -14.569 1.00 85.31 81 ARG A CA 1
ATOM 616 C C . ARG A 1 81 ? 15.892 1.546 -15.817 1.00 85.31 81 ARG A C 1
ATOM 618 O O . ARG A 1 81 ? 15.579 2.432 -16.613 1.00 85.31 81 ARG A O 1
ATOM 625 N N . PRO A 1 82 ? 16.957 0.750 -16.041 1.00 88.62 82 PRO A N 1
ATOM 626 C CA . PRO A 1 82 ? 17.798 0.893 -17.235 1.00 88.62 82 PRO A CA 1
ATOM 627 C C . PRO A 1 82 ? 17.050 0.593 -18.542 1.00 88.62 82 PRO A C 1
ATOM 629 O O . PRO A 1 82 ? 17.413 1.113 -19.595 1.00 88.62 82 PRO A O 1
ATOM 632 N N . TYR A 1 83 ? 15.979 -0.201 -18.482 1.00 87.19 83 TYR A N 1
ATOM 633 C CA . TYR A 1 83 ? 15.188 -0.597 -19.644 1.00 87.19 83 TYR A CA 1
ATOM 634 C C . TYR A 1 83 ? 14.007 0.335 -19.923 1.00 87.19 83 TYR A C 1
ATOM 636 O O . TYR A 1 83 ? 13.276 0.093 -20.875 1.00 87.19 83 TYR A O 1
ATOM 644 N N . MET A 1 84 ? 13.820 1.420 -19.166 1.00 85.38 84 MET A N 1
ATOM 645 C CA . MET A 1 84 ? 12.663 2.315 -19.313 1.00 85.38 84 MET A CA 1
ATOM 646 C C . MET A 1 84 ? 12.504 2.878 -20.737 1.00 85.38 84 MET A C 1
ATOM 648 O O . MET A 1 84 ? 11.385 2.988 -21.231 1.00 85.38 84 MET A O 1
ATOM 652 N N . TYR A 1 85 ? 13.617 3.186 -21.411 1.00 88.44 85 TYR A N 1
ATOM 653 C CA . TYR A 1 85 ? 13.605 3.704 -22.784 1.00 88.44 85 TYR A CA 1
ATOM 654 C C . TYR A 1 85 ? 13.415 2.619 -23.851 1.00 88.44 85 TYR A C 1
ATOM 656 O O . TYR A 1 85 ? 12.902 2.914 -24.926 1.00 88.44 85 TYR A O 1
ATOM 664 N N . MET A 1 86 ? 13.833 1.377 -23.581 1.00 90.56 86 MET A N 1
ATOM 665 C CA . MET A 1 86 ? 13.766 0.283 -24.561 1.00 90.56 86 MET A CA 1
ATOM 666 C C . MET A 1 86 ? 12.521 -0.596 -24.402 1.00 90.56 86 MET A C 1
ATOM 668 O O . MET A 1 86 ? 11.960 -1.060 -25.389 1.00 90.56 86 MET A O 1
ATOM 672 N N . ALA A 1 87 ? 12.102 -0.843 -23.164 1.00 88.38 87 ALA A N 1
ATOM 673 C CA . ALA A 1 87 ? 11.076 -1.803 -22.785 1.00 88.38 87 ALA A CA 1
ATOM 674 C C . ALA A 1 87 ? 10.286 -1.311 -21.550 1.00 88.38 87 ALA A C 1
ATOM 676 O O . ALA A 1 87 ? 10.383 -1.897 -20.467 1.00 88.38 87 ALA A O 1
ATOM 677 N N . PRO A 1 88 ? 9.470 -0.247 -21.685 1.00 87.25 88 PRO A N 1
ATOM 678 C CA . PRO A 1 88 ? 8.736 0.345 -20.561 1.00 87.25 88 PRO A CA 1
ATOM 679 C C . PRO A 1 88 ? 7.732 -0.617 -19.906 1.00 87.25 88 PRO A C 1
ATOM 681 O O . PRO A 1 88 ? 7.422 -0.482 -18.723 1.00 87.25 88 PRO A O 1
ATOM 684 N N . TRP A 1 89 ? 7.249 -1.627 -20.637 1.00 90.19 89 TRP A N 1
ATOM 685 C CA . TRP A 1 89 ? 6.317 -2.630 -20.113 1.00 90.19 89 TRP A CA 1
ATOM 686 C C . TRP A 1 89 ? 6.872 -3.395 -18.906 1.00 90.19 89 TRP A C 1
ATOM 688 O O . TRP A 1 89 ? 6.103 -3.727 -18.006 1.00 90.19 89 TRP A O 1
ATOM 698 N N . ILE A 1 90 ? 8.191 -3.611 -18.836 1.00 86.38 90 ILE A N 1
ATOM 699 C CA . ILE A 1 90 ? 8.851 -4.323 -17.727 1.00 86.38 90 ILE A CA 1
ATOM 700 C C . ILE A 1 90 ? 8.613 -3.605 -16.391 1.00 86.38 90 ILE A C 1
ATOM 702 O O . ILE A 1 90 ? 8.477 -4.255 -15.360 1.00 86.38 90 ILE A O 1
ATOM 706 N N . MET A 1 91 ? 8.496 -2.274 -16.414 1.00 88.75 91 MET A N 1
ATOM 707 C CA . MET A 1 91 ? 8.224 -1.459 -15.229 1.00 88.75 91 MET A CA 1
ATOM 708 C C . MET A 1 91 ? 6.717 -1.281 -14.971 1.00 88.75 91 MET A C 1
ATOM 710 O O . MET A 1 91 ? 6.286 -1.193 -13.821 1.00 88.75 91 MET A O 1
ATOM 714 N N . ILE A 1 92 ? 5.901 -1.258 -16.029 1.00 91.00 92 ILE A N 1
ATOM 715 C CA . ILE A 1 92 ? 4.446 -1.057 -15.925 1.00 91.00 92 ILE A CA 1
ATOM 716 C C . ILE A 1 92 ? 3.769 -2.226 -15.203 1.00 91.00 92 ILE A C 1
ATOM 718 O O . ILE A 1 92 ? 2.930 -1.984 -14.340 1.00 91.00 92 ILE A O 1
ATOM 722 N N . PHE A 1 93 ?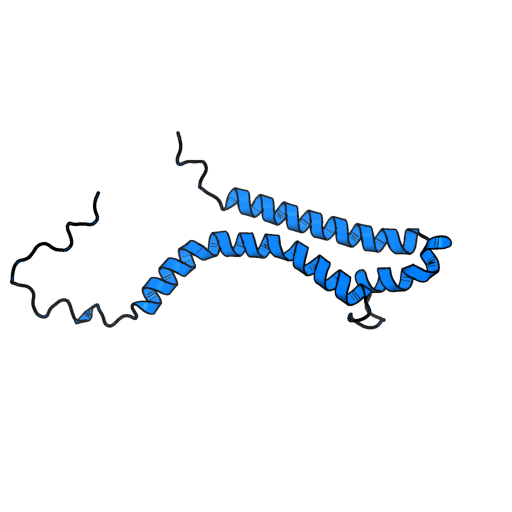 4.131 -3.476 -15.507 1.00 91.31 93 PHE A N 1
ATOM 723 C CA . PHE A 1 93 ? 3.523 -4.650 -14.865 1.00 91.31 93 PHE A CA 1
ATOM 724 C C . PHE A 1 93 ? 3.657 -4.662 -13.330 1.00 91.31 93 PHE A C 1
ATOM 726 O O . PHE A 1 93 ? 2.624 -4.718 -12.657 1.00 91.31 93 PHE A O 1
ATOM 733 N N . PRO A 1 94 ? 4.869 -4.580 -12.742 1.00 90.88 94 PRO A N 1
ATOM 734 C CA . PRO A 1 94 ? 5.017 -4.551 -11.287 1.00 90.88 94 PRO A CA 1
ATOM 735 C C . PRO A 1 94 ? 4.420 -3.280 -10.664 1.00 90.88 94 PRO A C 1
ATOM 737 O O . PRO A 1 94 ? 3.846 -3.350 -9.578 1.00 90.88 94 PRO A O 1
ATOM 740 N N . GLY A 1 95 ? 4.469 -2.134 -11.357 1.00 90.12 95 GLY A N 1
ATOM 741 C CA . GLY A 1 95 ? 3.823 -0.903 -10.890 1.00 90.12 95 GLY A CA 1
ATOM 742 C C . GLY A 1 95 ? 2.298 -1.027 -10.799 1.00 90.12 95 GLY A C 1
ATOM 743 O O . GLY A 1 95 ? 1.698 -0.648 -9.792 1.00 90.12 95 GLY A O 1
ATOM 744 N N . LEU A 1 96 ? 1.671 -1.620 -11.818 1.00 93.62 96 LEU A N 1
ATOM 745 C CA . LEU A 1 96 ? 0.232 -1.871 -11.839 1.00 93.62 96 LEU A CA 1
ATOM 746 C C . LEU A 1 96 ? -0.172 -2.909 -10.782 1.00 93.62 96 LEU A C 1
ATOM 748 O O . LEU A 1 96 ? -1.198 -2.740 -10.128 1.00 93.62 96 LEU A O 1
ATOM 752 N N . ALA A 1 97 ? 0.639 -3.949 -10.575 1.00 91.69 97 ALA A N 1
ATOM 753 C CA . ALA A 1 97 ? 0.390 -4.960 -9.548 1.00 91.69 97 ALA A CA 1
ATOM 754 C C . ALA A 1 97 ? 0.352 -4.347 -8.137 1.00 91.69 97 ALA A C 1
ATOM 756 O O . ALA A 1 97 ? -0.584 -4.612 -7.376 1.00 91.69 97 ALA A O 1
ATOM 757 N N . ILE A 1 98 ? 1.314 -3.475 -7.806 1.00 91.38 98 ILE A N 1
ATOM 758 C CA . ILE A 1 98 ? 1.328 -2.744 -6.528 1.00 91.38 98 ILE A CA 1
ATOM 759 C C . ILE A 1 98 ? 0.090 -1.848 -6.416 1.00 91.38 98 ILE A C 1
ATOM 761 O O . ILE A 1 98 ? -0.588 -1.880 -5.389 1.00 91.38 98 ILE A O 1
ATOM 765 N N . LEU A 1 99 ? -0.239 -1.093 -7.470 1.00 91.62 99 LEU A N 1
ATOM 766 C CA . LEU A 1 99 ? -1.399 -0.199 -7.486 1.00 91.62 99 LEU A CA 1
ATOM 767 C C . LEU A 1 99 ? -2.703 -0.955 -7.214 1.00 91.62 99 LEU A C 1
ATOM 769 O O . LEU A 1 99 ? -3.458 -0.561 -6.328 1.00 91.62 99 LEU A O 1
ATOM 773 N N . ILE A 1 100 ? -2.952 -2.049 -7.938 1.00 93.88 100 ILE A N 1
ATOM 774 C CA . ILE A 1 100 ? -4.161 -2.868 -7.774 1.00 93.88 100 ILE A CA 1
ATOM 775 C C . ILE A 1 100 ? -4.222 -3.450 -6.363 1.00 93.88 100 ILE A C 1
ATOM 777 O O . ILE A 1 100 ? -5.276 -3.414 -5.735 1.00 93.88 100 ILE A O 1
ATOM 781 N N . THR A 1 101 ? -3.098 -3.950 -5.850 1.00 91.06 101 THR A N 1
ATOM 782 C CA . THR A 1 101 ? -3.025 -4.538 -4.507 1.00 91.06 101 THR A CA 1
ATOM 783 C C . THR A 1 101 ? -3.391 -3.510 -3.441 1.00 91.06 101 THR A C 1
ATOM 785 O O . THR A 1 101 ? -4.250 -3.759 -2.600 1.00 91.06 101 THR A O 1
ATOM 788 N N . VAL A 1 102 ? -2.785 -2.327 -3.503 1.00 89.06 102 VAL A N 1
ATOM 789 C CA . VAL A 1 102 ? -3.024 -1.243 -2.541 1.00 89.06 102 VAL A CA 1
ATOM 790 C C . VAL A 1 10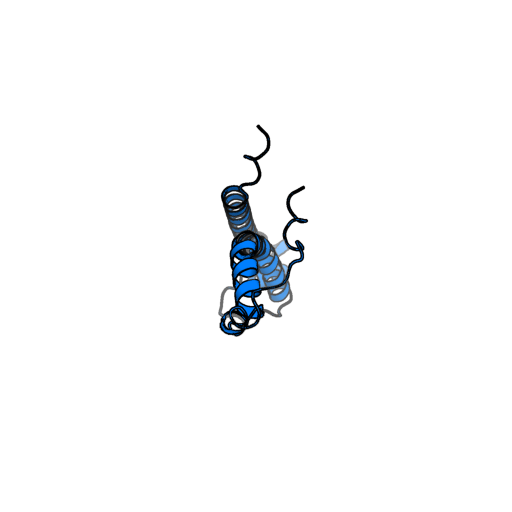2 ? -4.461 -0.749 -2.631 1.00 89.06 102 VAL A C 1
ATOM 792 O O . VAL A 1 102 ? -5.103 -0.549 -1.605 1.00 89.06 102 VAL A O 1
ATOM 795 N N . LEU A 1 103 ? -4.986 -0.598 -3.846 1.00 90.56 103 LEU A N 1
ATOM 796 C CA . LEU A 1 103 ? -6.367 -0.193 -4.069 1.00 90.56 103 LEU A CA 1
ATOM 797 C C . LEU A 1 103 ? -7.356 -1.235 -3.532 1.00 90.56 103 LEU A C 1
ATOM 799 O O . LEU A 1 103 ? -8.320 -0.864 -2.871 1.00 90.56 103 LEU A O 1
ATOM 803 N N . ALA A 1 104 ? -7.097 -2.526 -3.741 1.00 90.44 104 ALA A N 1
ATOM 804 C CA . ALA A 1 104 ? -7.921 -3.601 -3.198 1.00 90.44 104 ALA A CA 1
ATOM 805 C C . ALA A 1 104 ? -7.929 -3.591 -1.662 1.00 90.44 104 ALA A C 1
ATOM 807 O O . ALA A 1 104 ? -9.001 -3.635 -1.062 1.00 90.44 104 ALA A O 1
ATOM 808 N N . PHE A 1 105 ? -6.761 -3.476 -1.019 1.00 86.81 105 PHE A N 1
ATOM 809 C CA . PHE A 1 105 ? -6.683 -3.396 0.444 1.00 86.81 105 PHE A CA 1
ATOM 810 C C . PHE A 1 105 ? -7.339 -2.128 1.001 1.00 86.81 105 PHE A C 1
ATOM 812 O O . PHE A 1 105 ? -8.045 -2.219 2.002 1.00 86.81 105 PHE A O 1
ATOM 819 N N . ASN A 1 106 ? -7.171 -0.979 0.339 1.00 86.12 106 ASN A N 1
ATOM 820 C CA . ASN A 1 106 ? -7.839 0.262 0.735 1.00 86.12 106 ASN A CA 1
ATOM 821 C C . ASN A 1 106 ? -9.366 0.128 0.654 1.00 86.12 106 ASN A C 1
ATOM 823 O O . ASN A 1 106 ? -10.044 0.435 1.626 1.00 86.12 106 ASN A O 1
ATOM 827 N N . LEU A 1 107 ? -9.906 -0.409 -0.447 1.00 87.88 107 LEU A N 1
ATOM 828 C CA . LEU A 1 107 ? -11.353 -0.615 -0.601 1.00 87.88 107 LEU A CA 1
ATOM 829 C C . LEU A 1 107 ? -11.920 -1.607 0.421 1.00 87.88 107 LEU A C 1
ATOM 831 O O . LEU A 1 107 ? -13.021 -1.408 0.929 1.00 87.88 107 LEU A O 1
ATOM 835 N N . ILE A 1 108 ? -11.181 -2.676 0.734 1.00 86.56 108 ILE A N 1
ATOM 836 C CA . ILE A 1 108 ? -11.571 -3.631 1.781 1.00 86.56 108 ILE A CA 1
ATOM 837 C C . ILE A 1 108 ? -11.576 -2.946 3.151 1.00 86.56 108 ILE A C 1
ATOM 839 O O . ILE A 1 108 ? -12.503 -3.162 3.928 1.00 86.56 108 ILE A O 1
ATOM 843 N N . GLY A 1 109 ? -10.566 -2.125 3.446 1.00 83.94 109 GLY A N 1
ATOM 844 C CA . GLY A 1 109 ? -10.492 -1.358 4.688 1.00 83.94 109 GLY A CA 1
ATOM 845 C C . GLY A 1 109 ? -11.638 -0.354 4.821 1.00 83.94 109 GLY A C 1
ATOM 846 O O . GLY A 1 109 ? -12.228 -0.257 5.895 1.00 83.94 109 GLY A O 1
ATOM 847 N N . ASP A 1 110 ? -12.000 0.327 3.733 1.00 82.69 110 ASP A N 1
ATOM 848 C CA . ASP A 1 110 ? -13.142 1.246 3.693 1.00 82.69 110 ASP A CA 1
ATOM 849 C C . ASP A 1 110 ? -14.472 0.496 3.878 1.00 82.69 110 ASP A C 1
ATOM 851 O O . ASP A 1 110 ? -15.281 0.875 4.719 1.00 82.69 110 ASP A O 1
ATOM 855 N N . GLY A 1 111 ? -14.674 -0.636 3.195 1.00 82.88 111 GLY A N 1
ATOM 856 C CA . GLY A 1 111 ? -15.872 -1.460 3.393 1.00 82.88 111 GLY A CA 1
ATOM 857 C C . GLY A 1 111 ? -15.972 -2.037 4.809 1.00 82.88 111 GLY A C 1
ATOM 858 O O . GLY A 1 111 ? -17.053 -2.089 5.395 1.00 82.88 111 GLY A O 1
ATOM 859 N N . LEU A 1 112 ? -14.841 -2.438 5.398 1.00 80.12 112 LEU A N 1
ATOM 860 C CA . LEU A 1 112 ? -14.785 -2.897 6.783 1.00 80.12 112 LEU A CA 1
ATOM 861 C C . LEU A 1 112 ? -15.100 -1.750 7.752 1.00 80.12 112 LEU A C 1
ATOM 863 O O . LEU A 1 112 ? -15.845 -1.951 8.709 1.00 80.12 112 LEU A O 1
ATOM 867 N N . ARG A 1 113 ? -14.582 -0.546 7.486 1.00 77.25 113 ARG A N 1
ATOM 868 C CA . ARG A 1 113 ? -14.881 0.665 8.255 1.00 77.25 113 ARG A CA 1
ATOM 869 C C . ARG A 1 113 ? -16.368 0.977 8.265 1.00 77.25 113 ARG A C 1
ATOM 871 O O . ARG A 1 113 ? -16.911 1.188 9.346 1.00 77.25 113 ARG A O 1
ATOM 878 N N . ASP A 1 114 ? -17.005 0.960 7.101 1.00 78.06 114 ASP A N 1
ATOM 879 C CA . ASP A 1 114 ? -18.426 1.282 6.959 1.00 78.06 114 ASP A CA 1
ATOM 880 C C . ASP A 1 114 ? -19.322 0.284 7.708 1.00 78.06 114 ASP A C 1
ATOM 882 O O . ASP A 1 114 ? -20.327 0.669 8.300 1.00 78.06 114 ASP A O 1
ATOM 886 N N . ILE A 1 115 ? -18.944 -0.999 7.749 1.00 77.12 115 ILE A N 1
ATOM 887 C CA . ILE A 1 115 ? -19.682 -2.028 8.503 1.00 77.12 115 ILE A CA 1
ATOM 888 C C . ILE A 1 115 ? -19.486 -1.870 10.021 1.00 77.12 115 ILE A C 1
ATOM 890 O O . ILE A 1 115 ? -20.394 -2.162 10.802 1.00 77.12 115 ILE A O 1
ATOM 894 N N . LEU A 1 116 ? -18.292 -1.459 10.454 1.00 70.25 116 LEU A N 1
ATOM 895 C CA . LEU A 1 116 ? -17.913 -1.390 11.868 1.00 70.25 116 LEU A CA 1
ATOM 896 C C . LEU A 1 116 ? -18.202 -0.047 12.541 1.00 70.25 116 LEU A C 1
ATOM 898 O O . LEU A 1 116 ? -18.139 -0.009 13.771 1.00 70.25 116 LEU A O 1
ATOM 902 N N . ASP A 1 117 ? -18.516 1.020 11.799 1.00 68.81 117 ASP A N 1
ATOM 903 C CA . ASP A 1 117 ? -18.912 2.317 12.358 1.00 68.81 117 ASP A CA 1
ATOM 904 C C . ASP A 1 117 ? -20.448 2.403 12.525 1.00 68.81 117 ASP A C 1
ATOM 906 O O . ASP A 1 117 ? -21.164 2.733 11.582 1.00 68.81 117 ASP A O 1
ATOM 910 N N . PRO A 1 118 ? -21.026 2.136 13.717 1.00 59.91 118 PRO A N 1
ATOM 911 C CA . PRO A 1 118 ? -22.476 2.068 13.912 1.00 59.91 118 PRO A CA 1
ATOM 912 C C . PRO A 1 118 ? -23.088 3.459 14.172 1.00 59.91 118 PRO A C 1
ATOM 914 O O . PRO A 1 118 ? -24.157 3.576 14.778 1.00 59.91 118 PRO A O 1
ATOM 917 N N . ARG A 1 119 ? -22.389 4.543 13.808 1.00 58.41 119 ARG A N 1
ATOM 918 C CA . ARG A 1 119 ? -22.694 5.903 14.287 1.00 58.41 119 ARG A CA 1
ATOM 919 C C . ARG A 1 119 ? -23.715 6.684 13.461 1.00 58.41 119 ARG A C 1
ATOM 921 O O . ARG A 1 119 ? -24.143 7.740 13.920 1.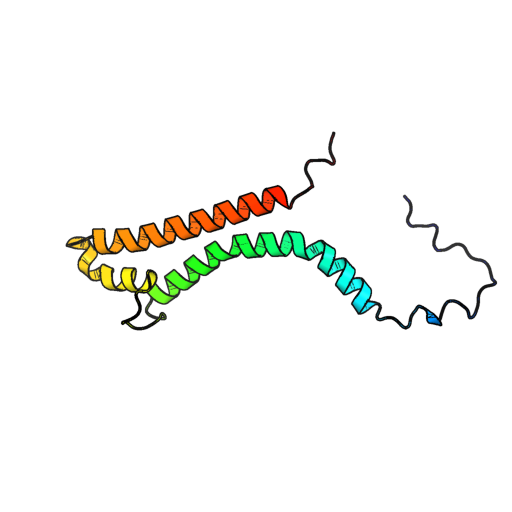00 58.41 119 ARG A O 1
ATOM 928 N N . GLU A 1 120 ? -24.185 6.163 12.333 1.00 54.91 120 GLU A N 1
ATOM 929 C CA . GLU A 1 120 ? -25.230 6.823 11.530 1.00 54.91 120 GLU A CA 1
ATOM 930 C C . GLU A 1 120 ? -26.640 6.699 12.163 1.00 54.91 120 GLU A C 1
ATOM 932 O O . GLU A 1 120 ? -27.489 7.566 11.973 1.00 54.91 120 GLU A O 1
ATOM 937 N N . THR A 1 121 ? -26.900 5.695 13.013 1.00 52.12 121 THR A N 1
ATOM 938 C CA . THR A 1 121 ? -28.266 5.391 13.512 1.00 52.12 121 THR A CA 1
ATOM 939 C C . THR A 1 121 ? -28.685 6.174 14.773 1.00 52.12 121 THR A C 1
ATOM 941 O O . THR A 1 121 ? -29.713 5.884 15.378 1.00 52.12 121 THR A O 1
ATOM 944 N N . GLN A 1 122 ? -27.914 7.168 15.230 1.00 55.34 122 GLN A N 1
ATOM 945 C CA . GLN A 1 122 ? -28.237 7.949 16.446 1.00 55.34 122 GLN A CA 1
ATOM 946 C C . GLN A 1 122 ? -28.808 9.355 16.159 1.00 55.34 122 GLN A C 1
ATOM 948 O O . GLN A 1 122 ? -28.956 10.154 17.086 1.00 55.34 122 GLN A O 1
ATOM 953 N N . ARG A 1 123 ? -29.153 9.676 14.902 1.00 51.78 123 ARG A N 1
ATOM 954 C CA . ARG A 1 123 ? -29.795 10.951 14.518 1.00 51.78 123 ARG A CA 1
ATOM 955 C C . ARG A 1 123 ? -30.983 10.772 13.558 1.00 51.78 123 ARG A C 1
ATOM 957 O O . ARG A 1 123 ? -31.007 11.388 12.500 1.00 51.78 123 ARG A O 1
ATOM 964 N N . THR A 1 124 ? -31.993 9.997 13.940 1.00 47.31 124 THR A N 1
ATOM 965 C CA . THR A 1 124 ? -33.368 10.162 13.424 1.00 47.31 124 THR A CA 1
ATOM 966 C C . THR A 1 124 ? -34.366 9.817 14.506 1.00 47.31 124 THR A C 1
ATOM 968 O O . THR A 1 124 ? -34.188 8.729 15.099 1.00 47.31 124 THR A O 1
#

Radius of gyration: 26.91 Å; Cα contacts (8 Å, |Δi|>4): 75; chains: 1; bounding box: 52×30×83 Å

Solvent-accessible surface area (backbone atoms only — not comparable to full-atom values): 7397 Å² total; per-residue (Å²): 144,83,84,71,78,90,71,75,88,77,94,86,72,86,86,79,64,71,82,72,70,78,56,60,63,65,57,54,50,49,51,56,51,46,68,67,43,48,62,62,49,53,32,54,52,42,45,45,48,32,58,51,52,53,52,49,35,51,43,16,39,74,67,75,42,83,67,83,88,59,93,45,53,25,40,45,45,43,71,23,55,88,34,48,88,84,46,46,63,62,33,47,55,41,52,49,52,52,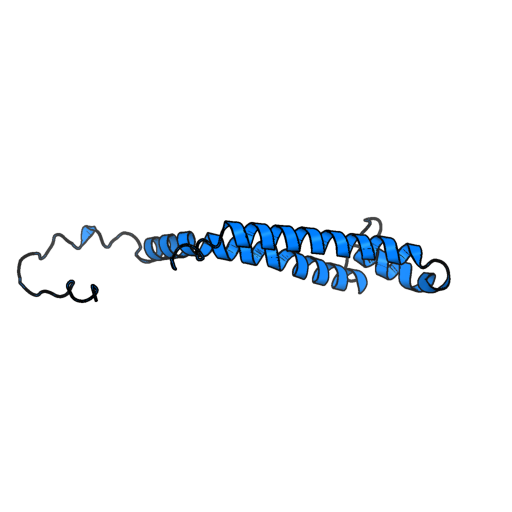49,52,51,34,50,51,40,39,53,51,19,51,55,49,36,63,71,69,54,79,70,77,78,80,78,125

Nearest PDB structures (foldseek):
  8j5q-assembly1_C  TM=8.099E-01  e=2.162E-04  Mycobacterium tuberculosis H37Rv
  8xfc-assembly1_C  TM=7.937E-01  e=2.417E-03  Mycobacterium tuberculosis H37Rv

Secondary structure (DSSP, 8-state):
--SSTT--------SSSTTSTTS-HHHHHHHHHHHHHHHHHHHHHHHHHHHHHHHHHHHIIIIISPPTTS--HHHHHHHTGGGTTT-THHHHHHHHHHHHHHHHHHHHHHHHHHHH-GGGGG--

Sequence (124 aa):
MWFVYCCLPSRAYGLKTAKTCETSYCFIILRHILTNMISPILVLATLDVGSIILRIAGMTFLGLGAQPPNPEWGAMLNDGRPYMYMAPWIMIFPGLAILITVLAFNLIGDGLRDILDPRETQRT

Foldseek 3Di:
DPPPPPDDDDDDDPDDPVVVVPPPPCVVVCVVCCVVCVLVVVLVVLQCVLVVLVVLLVCVLVVVDDDPPDDDLSVQLNVCVVCCPPCVVSNVVSVVVSVVVSVVSNVVSVVSVVVSPPPPPPPD